Protein AF-A0A3D0USK5-F1 (afdb_monomer_lite)

Structure (mmCIF, N/CA/C/O backbone):
data_AF-A0A3D0USK5-F1
#
_entry.id   AF-A0A3D0USK5-F1
#
loop_
_atom_site.group_PDB
_atom_site.id
_atom_site.type_symbol
_atom_site.label_atom_id
_atom_site.label_alt_id
_atom_site.label_comp_id
_atom_site.label_asym_id
_atom_site.label_entity_id
_atom_site.label_seq_id
_atom_site.pdbx_PDB_ins_code
_atom_site.Cartn_x
_atom_site.Cartn_y
_atom_site.Cartn_z
_atom_site.occupancy
_atom_site.B_iso_or_equiv
_atom_site.auth_seq_id
_atom_site.auth_comp_id
_atom_site.auth_asym_id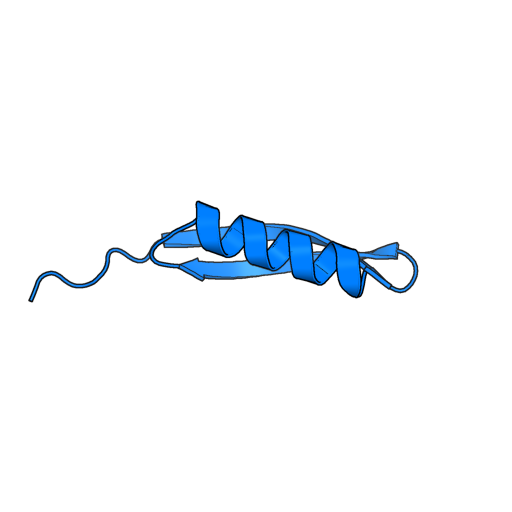
_atom_site.auth_atom_id
_atom_site.pdbx_PDB_model_num
ATOM 1 N N . MET A 1 1 ? -18.424 -4.341 23.623 1.00 47.81 1 MET A N 1
ATOM 2 C CA . MET A 1 1 ? -17.127 -4.167 22.943 1.00 47.81 1 MET A CA 1
ATOM 3 C C . MET A 1 1 ? -17.421 -3.347 21.706 1.00 47.81 1 MET A C 1
ATOM 5 O O . MET A 1 1 ? -18.130 -3.851 20.845 1.00 47.81 1 MET A O 1
ATOM 9 N N . GLU A 1 2 ? -17.013 -2.080 21.662 1.00 62.59 2 GLU A N 1
ATOM 10 C CA . GLU A 1 2 ? -16.986 -1.363 20.382 1.00 62.59 2 GLU A CA 1
ATOM 11 C C . GLU A 1 2 ? -15.959 -2.079 19.505 1.00 62.59 2 GLU A C 1
ATOM 13 O O . GLU A 1 2 ? -14.803 -2.229 19.900 1.00 62.59 2 GLU A O 1
ATOM 18 N N . GLY A 1 3 ? -16.413 -2.646 18.388 1.00 70.88 3 GLY A N 1
ATOM 19 C CA . GLY A 1 3 ? -15.516 -3.261 17.417 1.00 70.88 3 GLY A CA 1
ATOM 20 C C . GLY A 1 3 ? -14.611 -2.193 16.813 1.00 70.88 3 GLY A C 1
ATOM 21 O O . GLY A 1 3 ? -15.047 -1.058 16.625 1.00 70.88 3 GLY A O 1
ATOM 22 N N . GLU A 1 4 ? -13.359 -2.542 16.511 1.00 79.62 4 GLU A N 1
ATOM 23 C CA . GLU A 1 4 ? -12.506 -1.660 15.714 1.00 79.62 4 GLU A CA 1
ATOM 24 C C . GLU A 1 4 ? -13.227 -1.304 14.410 1.00 79.62 4 GLU A C 1
ATOM 26 O O . GLU A 1 4 ? -13.694 -2.187 13.685 1.00 79.62 4 GLU A O 1
ATOM 31 N N . GLN A 1 5 ? -13.331 -0.006 14.121 1.00 86.19 5 GLN A N 1
ATOM 32 C CA . GLN A 1 5 ? -13.939 0.463 12.888 1.00 86.19 5 GLN A CA 1
ATOM 33 C C . GLN A 1 5 ? -12.997 0.142 11.731 1.00 86.19 5 GLN A C 1
ATOM 35 O O . GLN A 1 5 ? -11.957 0.773 11.568 1.00 86.19 5 GLN A O 1
ATOM 40 N N . LEU A 1 6 ? -13.353 -0.886 10.966 1.00 93.19 6 LEU A N 1
ATOM 41 C CA . LEU A 1 6 ? -12.620 -1.305 9.783 1.00 93.19 6 LEU A CA 1
ATOM 42 C C . LEU A 1 6 ? -13.174 -0.592 8.548 1.00 93.19 6 LEU A C 1
ATOM 44 O O . LEU A 1 6 ? -14.383 -0.559 8.326 1.00 93.19 6 LEU A O 1
ATOM 48 N N . GLU A 1 7 ? -12.273 -0.063 7.733 1.00 94.19 7 GLU A N 1
ATOM 49 C CA . GLU A 1 7 ? -12.550 0.570 6.448 1.00 94.19 7 GLU A CA 1
ATOM 50 C C . GLU A 1 7 ? -11.880 -0.208 5.310 1.00 94.19 7 GLU A C 1
ATOM 52 O O . GLU A 1 7 ? -10.765 -0.723 5.449 1.00 94.19 7 GLU A O 1
ATOM 57 N N . GLU A 1 8 ? -12.578 -0.320 4.177 1.00 96.44 8 GLU A N 1
ATOM 58 C CA . GLU A 1 8 ? -12.008 -0.858 2.942 1.00 96.44 8 GLU A CA 1
ATOM 59 C C . GLU A 1 8 ? -11.265 0.245 2.187 1.00 96.44 8 GLU A C 1
ATOM 61 O O . GLU A 1 8 ? -11.821 1.304 1.901 1.00 96.44 8 GLU A O 1
ATOM 66 N N . VAL A 1 9 ? -10.012 -0.026 1.825 1.00 96.44 9 VAL A N 1
ATOM 67 C CA . VAL A 1 9 ? -9.124 0.921 1.147 1.00 96.44 9 VAL A CA 1
ATOM 68 C C . VAL A 1 9 ? -8.404 0.226 0.001 1.00 96.44 9 VAL A C 1
ATOM 70 O O . VAL A 1 9 ? -7.915 -0.901 0.144 1.00 96.44 9 VAL A O 1
ATOM 73 N N . PHE A 1 10 ? -8.312 0.928 -1.125 1.00 97.06 10 PHE A N 1
ATOM 74 C CA . PHE A 1 10 ? -7.568 0.507 -2.303 1.00 97.06 10 PHE A CA 1
ATOM 75 C C . PHE A 1 10 ? -6.304 1.353 -2.453 1.00 97.06 10 PHE A C 1
ATOM 77 O O . PHE A 1 10 ? -6.352 2.576 -2.324 1.00 97.06 10 PHE A O 1
ATOM 84 N N . TYR A 1 11 ? -5.184 0.700 -2.748 1.00 96.00 11 TYR A N 1
ATOM 85 C CA . TYR A 1 11 ? -3.922 1.346 -3.093 1.00 96.00 11 TYR A CA 1
ATOM 86 C C . TYR A 1 11 ? -3.472 0.898 -4.479 1.00 96.00 11 TYR A C 1
ATOM 88 O O . TYR A 1 11 ? -3.651 -0.259 -4.854 1.00 96.00 11 TYR A O 1
ATOM 96 N N . GLU A 1 12 ? -2.845 1.802 -5.217 1.00 95.62 12 GLU A N 1
ATOM 97 C CA . GLU A 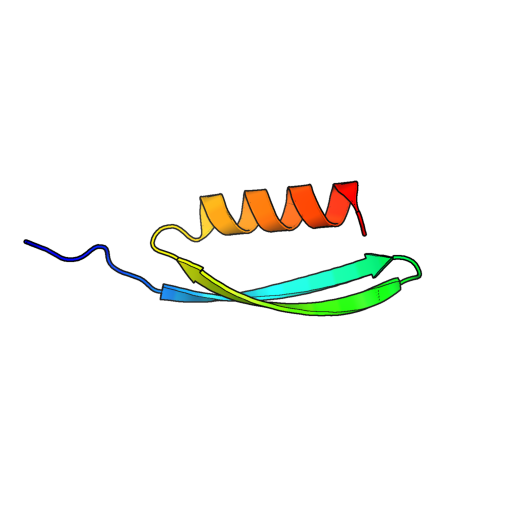1 12 ? -2.316 1.541 -6.553 1.00 95.62 12 GLU A CA 1
ATOM 98 C C . GLU A 1 12 ? -0.800 1.731 -6.545 1.00 95.62 12 GLU A C 1
ATOM 100 O O . GLU A 1 12 ? -0.266 2.588 -5.834 1.00 95.62 12 GLU A O 1
ATOM 105 N N . GLY A 1 13 ? -0.091 0.917 -7.322 1.00 94.69 13 GLY A N 1
ATOM 106 C CA . GLY A 1 13 ? 1.360 0.996 -7.408 1.00 94.69 13 GLY A CA 1
ATOM 107 C C . GLY A 1 13 ? 1.938 0.151 -8.530 1.00 94.69 13 GLY A C 1
ATOM 108 O O . GLY A 1 13 ? 1.213 -0.490 -9.287 1.00 94.69 13 GLY A O 1
ATOM 109 N N . TYR A 1 14 ? 3.263 0.148 -8.614 1.00 95.00 14 TYR A N 1
ATOM 110 C CA . TYR A 1 14 ? 4.010 -0.646 -9.581 1.00 95.00 14 TYR A CA 1
ATOM 111 C C . TYR A 1 14 ? 4.907 -1.635 -8.838 1.00 95.00 14 TYR A C 1
ATOM 113 O O . TYR A 1 14 ? 5.498 -1.291 -7.815 1.00 95.00 14 TYR A O 1
ATOM 121 N N . GLY A 1 15 ? 4.938 -2.869 -9.327 1.00 91.31 15 GLY A N 1
ATOM 122 C CA . GLY A 1 15 ? 5.839 -3.925 -8.885 1.00 91.31 15 GLY A CA 1
ATOM 123 C C . GLY A 1 15 ? 7.042 -4.090 -9.823 1.00 91.31 15 GLY A C 1
ATOM 124 O O . GLY A 1 15 ? 7.167 -3.334 -10.796 1.00 91.31 15 GLY A O 1
ATOM 125 N N . PRO A 1 16 ? 7.858 -5.142 -9.601 1.00 92.06 16 PRO A N 1
ATOM 126 C CA . PRO A 1 16 ? 9.054 -5.413 -10.388 1.00 92.06 16 PRO A CA 1
ATOM 127 C C . PRO A 1 16 ? 8.797 -5.349 -11.885 1.00 92.06 16 PRO A C 1
ATOM 129 O O . PRO A 1 16 ? 7.764 -5.809 -12.380 1.00 92.06 16 PRO A O 1
ATOM 132 N N . SER A 1 17 ? 9.764 -4.794 -12.612 1.00 91.69 17 SER A N 1
ATOM 133 C CA . SER A 1 17 ? 9.679 -4.637 -14.068 1.00 91.69 17 SER A CA 1
ATOM 134 C C . SER A 1 17 ? 8.500 -3.766 -14.538 1.00 91.69 17 SER A C 1
ATOM 136 O O . SER A 1 17 ? 8.137 -3.819 -15.710 1.00 91.69 17 SER A O 1
ATOM 138 N N . GLY A 1 18 ? 7.923 -2.941 -13.654 1.00 90.75 18 GLY A N 1
ATOM 139 C CA . GLY A 1 18 ? 6.879 -1.971 -13.994 1.00 90.75 18 GLY A CA 1
ATOM 140 C C . GLY A 1 18 ? 5.467 -2.554 -14.092 1.00 90.75 18 GLY A C 1
ATOM 141 O O . GLY A 1 18 ? 4.593 -1.924 -14.686 1.00 90.75 18 GLY A O 1
ATOM 142 N N . SER A 1 19 ? 5.215 -3.741 -13.530 1.00 95.06 19 SER A N 1
ATOM 143 C CA . SER A 1 19 ? 3.868 -4.328 -13.514 1.00 95.06 19 SER A CA 1
ATOM 144 C C . SER A 1 19 ? 2.918 -3.491 -12.655 1.00 95.06 19 SER A C 1
ATOM 146 O O . SER A 1 19 ? 3.208 -3.244 -11.489 1.00 95.06 19 SER A O 1
ATOM 148 N N . ALA A 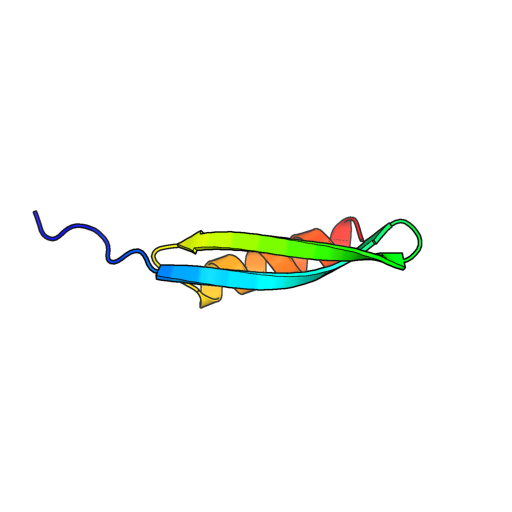1 20 ? 1.762 -3.094 -13.188 1.00 95.75 20 ALA A N 1
ATOM 149 C CA . ALA A 1 20 ? 0.748 -2.376 -12.415 1.00 95.75 20 ALA A CA 1
ATOM 150 C C . ALA A 1 20 ? 0.084 -3.296 -11.375 1.00 95.75 20 ALA A C 1
ATOM 152 O O . ALA A 1 20 ? -0.226 -4.454 -11.663 1.00 95.75 20 ALA A O 1
ATOM 153 N N . LEU A 1 21 ? -0.137 -2.775 -10.168 1.00 95.44 21 LEU A N 1
ATOM 154 C CA . LEU A 1 21 ? -0.726 -3.479 -9.033 1.00 95.44 21 LEU A CA 1
ATOM 155 C C . LEU A 1 21 ? -1.872 -2.660 -8.433 1.00 95.44 21 LEU A C 1
ATOM 157 O O . LEU A 1 21 ? -1.748 -1.452 -8.229 1.00 95.44 21 LEU A O 1
ATOM 161 N N . VAL A 1 22 ? -2.954 -3.354 -8.075 1.00 96.00 22 VAL A N 1
ATOM 162 C CA . VAL A 1 22 ? -4.057 -2.822 -7.265 1.00 96.00 22 VAL A CA 1
ATOM 163 C C . VAL A 1 22 ? -4.160 -3.665 -6.000 1.00 96.00 22 VAL A C 1
ATOM 165 O O . VAL A 1 22 ? -4.289 -4.887 -6.061 1.00 96.00 22 VAL A O 1
ATOM 168 N N . ILE A 1 23 ? -4.089 -3.012 -4.846 1.00 95.75 23 ILE A N 1
ATOM 169 C CA . ILE A 1 23 ? -4.031 -3.644 -3.530 1.00 95.75 23 ILE A CA 1
ATOM 170 C C . ILE A 1 23 ? -5.309 -3.278 -2.781 1.00 95.75 23 ILE A C 1
ATOM 172 O O . ILE A 1 23 ? -5.497 -2.126 -2.396 1.00 95.75 23 ILE A O 1
ATOM 176 N N . LYS A 1 24 ? -6.186 -4.263 -2.567 1.00 97.25 24 LYS A N 1
ATOM 177 C CA . LYS A 1 24 ? -7.379 -4.119 -1.724 1.00 97.25 24 LYS A CA 1
ATOM 178 C C . LYS A 1 24 ? -7.042 -4.497 -0.284 1.00 97.25 24 LYS A C 1
ATOM 180 O O . LYS A 1 24 ? -6.466 -5.554 -0.037 1.00 97.25 24 LYS A O 1
ATOM 185 N N . THR A 1 25 ? -7.456 -3.668 0.665 1.00 96.06 25 THR A N 1
ATOM 186 C CA . THR A 1 25 ? -7.158 -3.853 2.090 1.00 96.06 25 THR A CA 1
ATOM 187 C C . THR A 1 25 ? -8.345 -3.478 2.959 1.00 96.06 25 THR A C 1
ATOM 189 O O . THR A 1 25 ? -9.102 -2.577 2.623 1.00 96.06 25 THR A O 1
ATOM 192 N N . LEU A 1 26 ? -8.470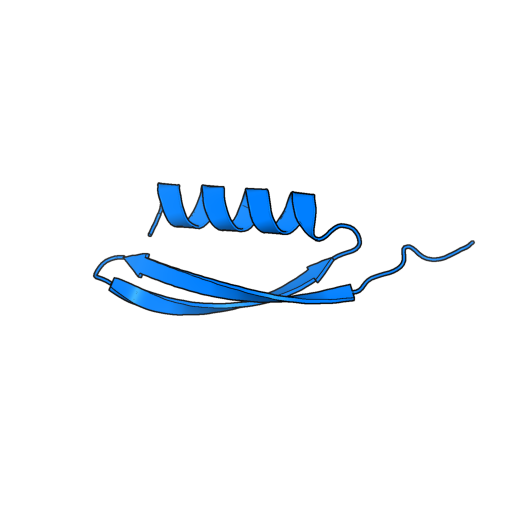 -4.157 4.098 1.00 96.81 26 LEU A N 1
ATOM 193 C CA . LEU A 1 26 ? -9.389 -3.809 5.177 1.00 96.81 26 LEU A CA 1
ATOM 194 C C . LEU A 1 26 ? -8.536 -3.389 6.379 1.00 96.81 26 LEU A C 1
ATOM 196 O O . LEU A 1 26 ? -7.656 -4.145 6.794 1.00 96.81 26 LEU A O 1
ATOM 200 N N . THR A 1 27 ? -8.723 -2.179 6.900 1.00 95.88 27 THR A N 1
ATOM 201 C CA . THR A 1 27 ? -7.851 -1.628 7.948 1.00 95.88 27 THR A CA 1
ATOM 202 C C . THR A 1 27 ? -8.628 -0.786 8.946 1.00 95.88 27 THR A C 1
ATOM 204 O O . THR A 1 27 ? -9.592 -0.141 8.576 1.00 95.88 27 THR A O 1
ATOM 207 N N . SER A 1 28 ? -8.194 -0.758 10.205 1.00 95.44 28 SER A N 1
ATOM 208 C CA . SER A 1 28 ? -8.664 0.202 11.216 1.00 95.44 28 SER A CA 1
ATOM 209 C C . SER A 1 28 ? -7.845 1.498 11.237 1.00 95.44 28 SER A C 1
ATOM 211 O O . SER A 1 28 ? -8.087 2.396 12.039 1.00 95.44 28 SER A O 1
ATOM 213 N N . ASN A 1 29 ? -6.809 1.590 10.395 1.00 94.88 29 ASN A N 1
ATOM 214 C CA . ASN A 1 29 ? -5.946 2.761 10.296 1.00 94.88 29 ASN A CA 1
ATOM 215 C C . ASN A 1 29 ? -5.331 2.872 8.894 1.00 94.88 29 ASN A C 1
ATOM 217 O O . ASN A 1 29 ? -4.340 2.199 8.578 1.00 94.88 29 ASN A O 1
ATOM 221 N N . THR A 1 30 ? -5.896 3.746 8.063 1.00 95.25 30 THR A N 1
ATOM 222 C CA . THR A 1 30 ? -5.411 3.999 6.697 1.00 95.25 30 THR A CA 1
ATOM 223 C C . THR A 1 30 ? -3.982 4.537 6.644 1.00 95.25 30 THR A C 1
ATOM 225 O O . THR A 1 30 ? -3.204 4.100 5.799 1.00 95.25 30 THR A O 1
ATOM 228 N N . ASN A 1 31 ? -3.585 5.432 7.554 1.00 96.06 31 ASN A N 1
ATOM 229 C CA . ASN A 1 31 ? -2.258 6.066 7.518 1.00 96.06 31 ASN A CA 1
ATOM 230 C C . ASN A 1 31 ? -1.123 5.055 7.737 1.00 96.06 31 ASN A C 1
ATOM 232 O O . ASN A 1 31 ? -0.105 5.070 7.034 1.00 96.06 31 ASN A O 1
ATOM 236 N N . ARG A 1 32 ? -1.310 4.136 8.692 1.00 96.62 32 ARG A N 1
ATOM 237 C CA . ARG A 1 32 ? -0.360 3.051 8.960 1.00 96.62 32 ARG A CA 1
ATOM 238 C C . ARG A 1 32 ? -0.267 2.105 7.766 1.00 96.62 32 ARG A C 1
ATOM 240 O O . ARG A 1 32 ? 0.834 1.788 7.321 1.00 96.62 32 ARG A O 1
ATOM 247 N N . THR A 1 33 ? -1.409 1.676 7.231 1.00 97.00 33 THR A N 1
ATOM 248 C CA . THR A 1 33 ? -1.443 0.750 6.093 1.00 97.00 33 THR A CA 1
ATOM 249 C C . THR A 1 33 ? -0.832 1.377 4.843 1.00 97.00 33 THR A C 1
ATOM 251 O O . THR A 1 33 ? 0.005 0.740 4.211 1.00 97.00 33 THR A O 1
ATOM 254 N N . ALA A 1 34 ? -1.118 2.648 4.553 1.00 96.56 34 ALA A N 1
ATOM 255 C CA . ALA A 1 34 ? -0.504 3.382 3.447 1.00 96.56 34 ALA A CA 1
ATOM 256 C C . ALA A 1 34 ? 1.028 3.448 3.575 1.00 96.56 34 ALA A C 1
ATOM 258 O O . ALA A 1 34 ? 1.751 3.207 2.608 1.00 96.56 34 ALA A O 1
ATOM 259 N N . THR A 1 35 ? 1.536 3.718 4.783 1.00 98.00 35 THR A N 1
ATOM 260 C CA . THR A 1 35 ? 2.983 3.755 5.055 1.00 98.00 35 THR A CA 1
ATOM 261 C C . THR A 1 35 ? 3.630 2.389 4.822 1.00 98.00 35 THR A C 1
ATOM 263 O O . THR A 1 35 ? 4.691 2.301 4.196 1.00 98.00 35 THR A O 1
ATOM 266 N N . ASN A 1 36 ? 2.974 1.315 5.267 1.00 96.94 36 ASN A N 1
ATOM 267 C CA . ASN A 1 36 ? 3.445 -0.053 5.064 1.00 96.94 36 ASN A CA 1
ATOM 268 C C . ASN A 1 36 ? 3.444 -0.440 3.579 1.00 96.94 36 ASN A C 1
ATOM 270 O O . ASN A 1 36 ? 4.453 -0.945 3.092 1.00 96.94 36 ASN A O 1
ATOM 274 N N . VAL A 1 37 ? 2.355 -0.157 2.853 1.00 96.56 37 VAL A N 1
ATOM 275 C CA . VAL A 1 37 ? 2.237 -0.420 1.408 1.00 96.56 37 VAL A CA 1
ATOM 276 C C . VAL A 1 37 ? 3.326 0.324 0.641 1.00 96.56 37 VAL A C 1
ATOM 278 O O . VAL A 1 37 ? 4.0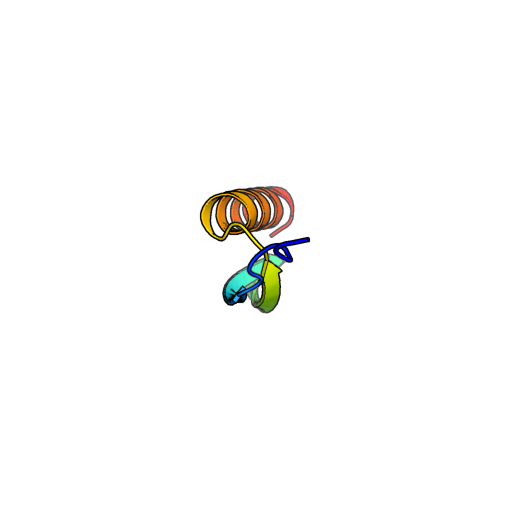52 -0.289 -0.138 1.00 96.56 37 VAL A O 1
ATOM 281 N N . LYS A 1 38 ? 3.522 1.617 0.921 1.00 95.31 38 LYS A N 1
ATOM 282 C CA . LYS A 1 38 ? 4.581 2.415 0.292 1.00 95.31 38 LYS A CA 1
ATOM 283 C C . LYS A 1 38 ? 5.972 1.850 0.579 1.00 95.31 38 LYS A C 1
ATOM 285 O O . LYS A 1 38 ? 6.789 1.745 -0.327 1.00 95.31 38 LYS A O 1
ATOM 290 N N . THR A 1 39 ? 6.247 1.477 1.828 1.00 96.81 39 THR A N 1
ATOM 291 C CA . THR A 1 39 ? 7.547 0.906 2.220 1.00 96.81 39 THR A CA 1
ATOM 292 C C . THR A 1 39 ? 7.801 -0.430 1.527 1.00 96.81 39 THR A C 1
ATOM 294 O O . THR A 1 39 ? 8.915 -0.685 1.076 1.00 96.81 39 THR A O 1
ATOM 297 N N . PHE A 1 40 ? 6.771 -1.268 1.410 1.00 95.50 40 PHE A N 1
ATOM 298 C CA . PHE A 1 40 ? 6.848 -2.546 0.715 1.00 95.50 40 PHE A CA 1
ATOM 299 C C . PHE A 1 40 ? 7.123 -2.360 -0.781 1.00 95.50 40 PHE A C 1
ATOM 301 O O . PHE A 1 40 ? 8.088 -2.922 -1.293 1.00 95.50 40 PHE A O 1
ATOM 308 N N . LEU A 1 41 ? 6.336 -1.519 -1.459 1.00 94.75 41 LEU A N 1
ATOM 309 C CA . LEU A 1 41 ? 6.518 -1.233 -2.884 1.00 94.75 4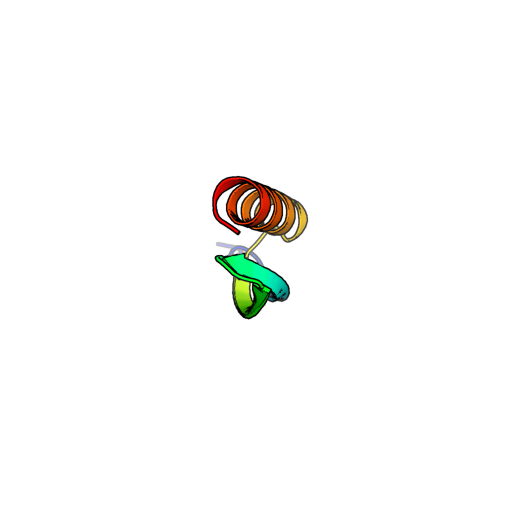1 LEU A CA 1
ATOM 310 C C . LEU A 1 41 ? 7.869 -0.569 -3.165 1.00 94.75 41 LEU A C 1
ATOM 312 O O . LEU A 1 41 ? 8.542 -0.948 -4.105 1.00 94.75 41 LEU A O 1
ATOM 316 N N . ASN A 1 42 ? 8.343 0.343 -2.316 1.00 93.75 42 ASN A N 1
ATOM 317 C CA . ASN A 1 42 ? 9.676 0.932 -2.494 1.00 93.75 42 ASN A CA 1
ATOM 318 C C . ASN A 1 42 ? 10.817 -0.083 -2.325 1.00 93.75 42 ASN A C 1
ATOM 320 O O . ASN A 1 42 ? 11.911 0.136 -2.839 1.00 93.75 42 ASN A O 1
ATOM 324 N N . LYS A 1 43 ? 10.604 -1.147 -1.545 1.00 95.31 43 LYS A N 1
ATOM 325 C CA . LYS A 1 43 ? 11.631 -2.156 -1.263 1.00 95.31 43 LYS A CA 1
ATOM 326 C C . LYS A 1 43 ? 11.663 -3.273 -2.306 1.00 95.31 43 LYS A C 1
ATOM 328 O O . LYS A 1 43 ? 12.725 -3.850 -2.523 1.00 95.31 43 LYS A O 1
ATOM 333 N N . PHE A 1 44 ? 10.511 -3.613 -2.878 1.00 90.25 44 PHE A N 1
ATOM 334 C CA . PHE A 1 44 ? 10.343 -4.798 -3.721 1.00 90.25 44 PHE A CA 1
ATOM 335 C C . PHE A 1 44 ? 9.708 -4.520 -5.082 1.00 90.25 44 PHE A C 1
ATOM 337 O O . PHE A 1 44 ? 9.574 -5.462 -5.853 1.00 90.25 44 PHE A O 1
ATOM 344 N N . GLY A 1 45 ? 9.252 -3.297 -5.339 1.00 78.62 45 GLY A N 1
ATOM 345 C CA . GLY A 1 45 ? 8.699 -2.864 -6.621 1.00 78.62 45 GLY A CA 1
ATOM 346 C C . GLY A 1 45 ? 9.762 -2.505 -7.642 1.00 78.62 45 GLY A C 1
ATOM 347 O O . GLY A 1 45 ? 10.928 -2.281 -7.249 1.00 78.62 45 GLY A O 1
#

pLDDT: mean 91.98, std 9.62, range [47.81, 98.0]

Foldseek 3Di:
DPDLDKDWDWDWDAFPPGHTDIDIDIDSDPVVVVVVVVVVRVVGD

Sequence (45 aa):
MEGEQLEEVFYEGYGPSGSALVIKTLTSNTNRTATNVKTFLNKFG

Secondary structure (DSSP, 8-state):
-PPP--EEEEEEEEEGGGEEEEEEEEES-HHHHHHHHHHHHHHH-

Radius of gyration: 12.47 Å; chains: 1; bounding box: 29×12×37 Å